Protein AF-A0A399WF17-F1 (afdb_monomer_lite)

Foldseek 3Di:
DWKWKWKFQDQVPPVVGTPDTDTGHPDPDDDDDDDDWHKMWMWMWDADPVRDIDDIDHIDMDTDHPPPPPPPFDWAPWDWDDPDPQKIKTKTFTAFQKWKDKQRWIDGQHNRRIDITIHGDPDQKIKIWIGDPNPDIKIWIAGNVPSDTDDID

Radius of gyration: 21.93 Å; chains: 1; bounding box: 52×27×61 Å

pLDDT: mean 93.66, std 7.44, range [55.12, 98.56]

Structure (mmCIF, N/CA/C/O backbone):
data_AF-A0A399WF17-F1
#
_entry.id   AF-A0A399WF17-F1
#
loop_
_atom_site.group_PDB
_atom_site.id
_atom_site.type_symbol
_atom_site.label_atom_id
_atom_site.label_alt_id
_atom_site.label_comp_id
_atom_site.label_asym_id
_atom_site.label_entity_id
_atom_site.label_seq_id
_atom_site.pdbx_PDB_ins_code
_atom_site.Cartn_x
_atom_site.Cartn_y
_atom_site.Cartn_z
_atom_site.occupancy
_atom_site.B_iso_or_equiv
_atom_site.auth_seq_id
_atom_site.auth_comp_id
_atom_site.auth_asym_id
_atom_site.auth_atom_id
_atom_site.pdbx_PDB_model_num
ATOM 1 N N . GLN A 1 1 ? 26.995 9.153 -11.024 1.00 88.88 1 GLN A N 1
ATOM 2 C CA . GLN A 1 1 ? 26.233 7.896 -11.031 1.00 88.88 1 GLN A CA 1
ATOM 3 C C . GLN A 1 1 ? 24.803 8.250 -11.356 1.00 88.88 1 GLN A C 1
ATOM 5 O O . GLN A 1 1 ? 24.386 9.343 -10.986 1.00 88.88 1 GLN A O 1
ATOM 10 N N . SER A 1 2 ? 24.100 7.376 -12.050 1.00 96.38 2 SER A N 1
ATOM 11 C CA . SER A 1 2 ? 22.717 7.596 -12.458 1.00 96.38 2 SER A CA 1
ATOM 12 C C . SER A 1 2 ? 22.004 6.266 -12.626 1.00 96.38 2 SER A C 1
ATOM 14 O O . SER A 1 2 ? 22.650 5.229 -12.758 1.00 96.38 2 SER A O 1
ATOM 16 N N . TYR A 1 3 ? 20.681 6.305 -12.664 1.00 97.12 3 TYR A N 1
ATOM 17 C CA . TYR A 1 3 ? 19.850 5.146 -12.940 1.00 97.12 3 TYR A CA 1
ATOM 18 C C . TYR A 1 3 ? 19.119 5.303 -14.261 1.00 97.12 3 TYR A C 1
ATOM 20 O O . TYR A 1 3 ? 18.782 6.408 -14.696 1.00 97.12 3 TYR A O 1
ATOM 28 N N . TYR A 1 4 ? 18.860 4.160 -14.876 1.00 97.56 4 TYR A N 1
ATOM 29 C CA . TYR A 1 4 ? 17.970 4.027 -16.007 1.00 97.56 4 TYR A CA 1
ATOM 30 C C . TYR A 1 4 ? 16.789 3.164 -15.563 1.00 97.56 4 TYR A C 1
ATOM 32 O O . TYR A 1 4 ? 16.987 2.000 -15.234 1.00 97.56 4 TYR A O 1
ATOM 40 N N . LEU A 1 5 ? 15.591 3.751 -15.528 1.00 97.94 5 LEU A N 1
ATOM 41 C CA . LEU A 1 5 ? 14.316 3.111 -15.216 1.00 97.94 5 LEU A CA 1
ATOM 42 C C . LEU A 1 5 ? 13.509 2.836 -16.491 1.00 97.94 5 LEU A C 1
ATOM 44 O O . LEU A 1 5 ? 13.349 3.723 -17.332 1.00 97.94 5 LEU A O 1
ATOM 48 N N . GLN A 1 6 ? 12.920 1.644 -16.570 1.00 98.50 6 GLN A N 1
ATOM 49 C CA . GLN A 1 6 ? 11.824 1.346 -17.486 1.00 98.50 6 GLN A CA 1
ATOM 50 C C . GLN A 1 6 ? 10.590 0.864 -16.728 1.00 98.50 6 GLN A C 1
ATOM 52 O O . GLN A 1 6 ? 10.710 0.075 -15.791 1.00 98.50 6 GLN A O 1
ATOM 57 N N . VAL A 1 7 ? 9.410 1.303 -17.171 1.00 98.38 7 VAL A N 1
ATOM 58 C CA . VAL A 1 7 ? 8.102 0.802 -16.715 1.00 98.38 7 VAL A CA 1
ATOM 59 C C . VAL A 1 7 ? 7.301 0.364 -17.936 1.00 98.38 7 VAL A C 1
ATOM 61 O O . VAL A 1 7 ? 7.234 1.104 -18.916 1.00 98.38 7 VAL A O 1
ATOM 64 N N . ALA A 1 8 ? 6.694 -0.820 -17.889 1.00 98.38 8 ALA A N 1
ATOM 65 C CA . ALA A 1 8 ? 6.003 -1.431 -19.020 1.00 98.38 8 ALA A CA 1
ATOM 66 C C . ALA A 1 8 ? 4.727 -2.183 -18.612 1.00 98.38 8 ALA A C 1
ATOM 68 O O . ALA A 1 8 ? 4.545 -2.551 -17.452 1.00 98.38 8 ALA A O 1
ATOM 69 N N . LYS A 1 9 ? 3.863 -2.471 -19.592 1.00 97.69 9 LYS A N 1
ATOM 70 C CA . LYS A 1 9 ? 2.703 -3.379 -19.449 1.00 97.69 9 LYS A CA 1
ATOM 71 C C . LYS A 1 9 ? 3.047 -4.862 -19.643 1.00 97.69 9 LYS A C 1
ATOM 73 O O . LYS A 1 9 ? 2.196 -5.719 -19.444 1.00 97.69 9 LYS A O 1
ATOM 78 N N . SER A 1 10 ? 4.279 -5.166 -20.046 1.00 96.88 10 SER A N 1
ATOM 79 C CA . SER A 1 10 ? 4.766 -6.521 -20.320 1.00 96.88 10 SER A CA 1
ATOM 80 C C . SER A 1 10 ? 6.048 -6.783 -19.528 1.00 96.88 10 SER A C 1
ATOM 82 O O . SER A 1 10 ? 6.900 -5.891 -19.477 1.00 96.88 10 SER A O 1
ATOM 84 N N . PRO A 1 11 ? 6.242 -7.991 -18.963 1.00 96.56 11 PRO A N 1
ATOM 85 C CA . PRO A 1 11 ? 7.477 -8.341 -18.256 1.00 96.56 11 PRO A CA 1
ATOM 86 C C . PRO A 1 11 ? 8.701 -8.378 -19.180 1.00 96.56 11 PRO A C 1
ATOM 88 O O . PRO A 1 11 ? 9.833 -8.366 -18.707 1.00 96.56 11 PRO A O 1
ATOM 91 N N . TRP A 1 12 ? 8.480 -8.415 -20.496 1.00 96.69 12 TRP A N 1
ATOM 92 C CA . TRP A 1 12 ? 9.531 -8.502 -21.507 1.00 96.69 12 TRP A CA 1
ATOM 93 C C . TRP A 1 12 ? 10.053 -7.138 -21.966 1.00 96.69 12 TRP A C 1
ATOM 95 O O . TRP A 1 12 ? 11.023 -7.089 -22.716 1.00 96.69 12 TRP A O 1
ATOM 105 N N . PHE A 1 13 ? 9.441 -6.034 -21.514 1.00 97.00 13 PHE A N 1
ATOM 106 C CA . PHE A 1 13 ? 9.836 -4.668 -21.889 1.00 97.00 13 PHE A CA 1
ATOM 107 C C . PHE A 1 13 ? 9.881 -4.443 -23.415 1.00 97.00 13 PHE A C 1
ATOM 109 O O . PHE A 1 13 ? 10.742 -3.717 -23.913 1.00 97.00 13 PHE A O 1
ATOM 116 N N . SER A 1 14 ? 8.954 -5.069 -24.156 1.00 96.12 14 SER A N 1
ATOM 117 C CA . SER A 1 14 ? 8.773 -4.846 -25.596 1.00 96.12 14 SER A CA 1
ATOM 118 C C . SER A 1 14 ? 8.511 -3.360 -25.882 1.00 96.12 14 SER A C 1
ATOM 120 O O . 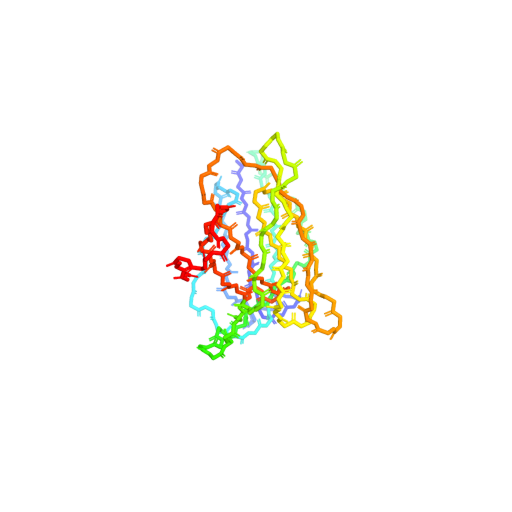SER A 1 14 ? 7.776 -2.742 -25.107 1.00 96.12 14 SER A O 1
ATOM 122 N N . PRO A 1 15 ? 9.074 -2.767 -26.955 1.00 95.75 15 PRO A N 1
ATOM 123 C CA . PRO A 1 15 ? 9.009 -1.319 -27.190 1.00 95.75 15 PRO A CA 1
ATOM 124 C C . PRO A 1 15 ? 7.594 -0.719 -27.185 1.00 95.75 15 PRO A C 1
ATOM 126 O O . PRO A 1 15 ? 7.394 0.381 -26.686 1.00 95.75 15 PRO A O 1
ATOM 129 N N . ASP A 1 16 ? 6.607 -1.458 -27.683 1.00 96.75 16 ASP A N 1
ATOM 130 C CA . ASP A 1 16 ? 5.185 -1.097 -27.723 1.00 96.75 16 ASP A CA 1
ATOM 131 C C . ASP A 1 16 ? 4.493 -1.138 -26.348 1.00 96.75 16 ASP A C 1
ATOM 133 O O . ASP A 1 16 ? 3.461 -0.500 -26.137 1.00 96.75 16 ASP A O 1
ATOM 137 N N . ALA A 1 17 ? 5.064 -1.870 -25.392 1.00 96.38 17 ALA A N 1
ATOM 138 C CA . ALA A 1 17 ? 4.554 -1.996 -24.032 1.00 96.38 17 ALA A CA 1
ATOM 139 C C . ALA A 1 17 ? 5.209 -1.018 -23.042 1.00 96.38 17 ALA A C 1
ATOM 141 O O . ALA A 1 17 ? 4.772 -0.962 -21.887 1.00 96.38 17 ALA A O 1
ATOM 142 N N . ILE A 1 18 ? 6.252 -0.288 -23.454 1.00 97.94 18 ILE A N 1
ATOM 143 C CA . ILE A 1 18 ? 6.978 0.672 -22.615 1.00 97.94 18 ILE A CA 1
ATOM 144 C C . ILE A 1 18 ? 6.124 1.922 -22.385 1.00 97.94 18 ILE A C 1
ATOM 146 O O . ILE A 1 18 ? 5.625 2.546 -23.314 1.00 97.94 18 ILE A O 1
ATOM 150 N N . LEU A 1 19 ? 5.979 2.299 -21.117 1.00 97.56 19 LEU A N 1
ATOM 151 C CA . LEU A 1 19 ? 5.270 3.503 -20.672 1.00 97.56 19 LEU A CA 1
ATOM 152 C C . LEU A 1 19 ? 6.233 4.575 -20.170 1.00 97.56 19 LEU A C 1
ATOM 154 O O . LEU A 1 19 ? 5.970 5.765 -20.303 1.00 97.56 19 LEU A O 1
ATOM 158 N N . VAL A 1 20 ? 7.337 4.143 -19.563 1.00 97.88 20 VAL A N 1
ATOM 159 C CA . VAL A 1 20 ? 8.404 5.011 -19.073 1.00 97.88 20 VAL A CA 1
ATOM 160 C C . VAL A 1 20 ? 9.722 4.443 -19.556 1.00 97.88 20 VAL A C 1
ATOM 162 O O . VAL A 1 20 ? 9.992 3.263 -19.347 1.00 97.88 20 VAL A O 1
ATOM 165 N N . ASP A 1 21 ? 10.544 5.304 -20.147 1.00 97.69 21 ASP A N 1
ATOM 166 C CA . ASP A 1 21 ? 11.907 5.002 -20.568 1.00 97.69 21 ASP A CA 1
ATOM 167 C C . ASP A 1 21 ? 12.814 6.159 -20.142 1.00 97.69 21 ASP A C 1
ATOM 169 O O . ASP A 1 21 ? 13.003 7.138 -20.866 1.00 97.69 21 ASP A O 1
ATOM 173 N N . ARG A 1 22 ? 13.284 6.123 -18.891 1.00 97.44 22 ARG A N 1
ATOM 174 C CA . ARG A 1 22 ? 13.944 7.269 -18.261 1.00 97.44 22 ARG A CA 1
ATOM 175 C C . ARG A 1 22 ? 15.371 6.946 -17.857 1.00 97.44 22 ARG A C 1
ATOM 177 O O . ARG A 1 22 ? 15.608 6.281 -16.853 1.00 97.44 22 ARG A O 1
ATOM 184 N N . ASN A 1 23 ? 16.318 7.497 -18.607 1.00 95.56 23 ASN A N 1
ATOM 185 C CA . ASN A 1 23 ? 17.740 7.454 -18.287 1.00 95.56 23 ASN A CA 1
ATOM 186 C C . ASN A 1 23 ? 18.182 8.702 -17.496 1.00 95.56 23 ASN A C 1
ATOM 188 O O . ASN A 1 23 ? 17.525 9.744 -17.536 1.00 95.56 23 ASN A O 1
ATOM 192 N N . GLY A 1 24 ? 19.314 8.602 -16.801 1.00 95.00 24 GLY A N 1
ATOM 193 C CA . GLY A 1 24 ? 19.951 9.731 -16.124 1.00 95.00 24 GLY A CA 1
ATOM 194 C C . GLY A 1 24 ? 19.293 10.140 -14.804 1.00 95.00 24 GLY A C 1
ATOM 195 O O . GLY A 1 24 ? 19.491 11.268 -14.361 1.00 95.00 24 GLY A O 1
ATOM 196 N N . LEU A 1 25 ? 18.508 9.264 -14.169 1.00 96.31 25 LEU A N 1
ATOM 197 C CA . LEU A 1 25 ? 17.914 9.553 -12.861 1.00 96.31 25 LEU A CA 1
ATOM 198 C C . LEU A 1 25 ? 19.016 9.675 -11.805 1.00 96.31 25 LEU A C 1
ATOM 200 O O . LEU A 1 25 ? 19.790 8.743 -11.598 1.00 96.31 25 LEU A O 1
ATOM 204 N N . GLY A 1 26 ? 19.105 10.841 -11.166 1.00 94.25 26 GLY A N 1
ATOM 205 C CA . GLY A 1 26 ? 20.076 11.102 -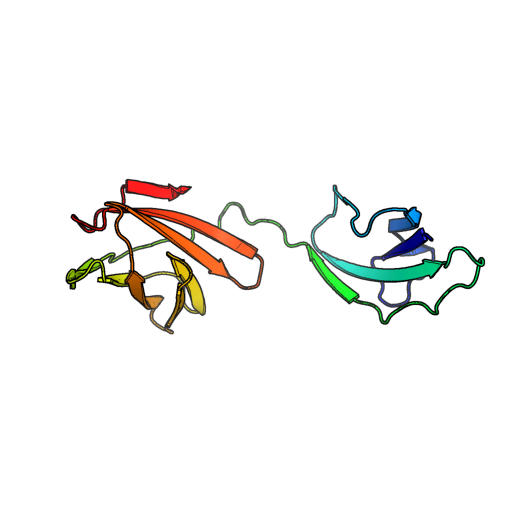10.099 1.00 94.25 26 GLY A CA 1
ATOM 206 C C . GLY A 1 26 ? 19.602 10.664 -8.712 1.00 94.25 26 GLY A C 1
ATOM 207 O O . GLY A 1 26 ? 20.434 10.475 -7.826 1.00 94.25 26 GLY A O 1
ATOM 208 N N . SER A 1 27 ? 18.291 10.500 -8.527 1.00 92.06 27 SER A N 1
ATOM 209 C CA . SER A 1 27 ? 17.672 10.055 -7.279 1.00 92.06 27 SER A CA 1
ATOM 210 C C . SER A 1 27 ? 17.256 8.582 -7.344 1.00 92.06 27 SER A C 1
ATOM 212 O O . SER A 1 27 ? 17.242 7.965 -8.411 1.00 92.06 27 SER A O 1
ATOM 214 N N . ASN A 1 28 ? 16.930 8.019 -6.178 1.00 90.38 28 ASN A N 1
ATOM 215 C CA . ASN A 1 28 ? 16.483 6.631 -6.026 1.00 90.38 28 ASN A CA 1
ATOM 216 C C . ASN A 1 28 ? 14.943 6.515 -6.026 1.00 90.38 28 ASN A C 1
ATOM 218 O O . ASN A 1 28 ? 14.398 5.530 -5.533 1.00 90.38 28 ASN A O 1
ATOM 222 N N . ASP A 1 29 ? 14.241 7.526 -6.536 1.00 92.31 29 ASP A N 1
ATOM 223 C CA . ASP A 1 29 ? 12.783 7.614 -6.563 1.00 92.31 29 ASP A CA 1
ATOM 224 C C . ASP A 1 29 ? 12.285 8.148 -7.914 1.00 92.31 29 ASP A C 1
ATOM 226 O O . ASP A 1 29 ? 12.984 8.875 -8.623 1.00 92.31 29 ASP A O 1
ATOM 230 N N . PHE A 1 30 ? 11.069 7.754 -8.293 1.00 94.75 30 PHE A N 1
ATOM 231 C CA . PHE A 1 30 ? 10.407 8.224 -9.505 1.00 94.75 30 PHE A CA 1
ATOM 232 C C . PHE A 1 30 ? 8.898 8.295 -9.277 1.00 94.75 30 PHE A C 1
ATOM 234 O O . PHE A 1 30 ? 8.280 7.320 -8.846 1.00 94.75 30 PHE A O 1
ATOM 241 N N . HIS A 1 31 ? 8.298 9.445 -9.582 1.00 94.44 31 HIS A N 1
ATOM 242 C CA . HIS A 1 31 ? 6.862 9.650 -9.430 1.00 94.44 31 HIS A CA 1
ATOM 243 C C . HIS A 1 31 ? 6.136 9.431 -10.761 1.00 94.44 31 HIS A C 1
ATOM 245 O O . HIS A 1 31 ? 6.387 10.137 -11.736 1.00 94.44 31 HIS A O 1
ATOM 251 N N . LEU A 1 32 ? 5.218 8.463 -10.788 1.00 94.31 32 LEU A N 1
ATOM 252 C CA . LEU A 1 32 ? 4.410 8.113 -11.955 1.00 94.31 32 LEU A CA 1
ATOM 253 C C . LEU A 1 32 ? 2.922 8.246 -11.618 1.00 94.31 32 LEU A C 1
ATOM 255 O O . LEU A 1 32 ? 2.448 7.665 -10.643 1.00 94.31 32 LEU A O 1
ATOM 259 N N . THR A 1 33 ? 2.185 8.991 -12.438 1.00 93.25 33 THR A N 1
ATOM 260 C CA . THR A 1 33 ? 0.744 9.236 -12.283 1.00 93.25 33 THR A CA 1
ATOM 261 C C . THR A 1 33 ? -0.020 8.823 -13.541 1.00 93.25 33 THR A C 1
ATOM 263 O O . THR A 1 33 ? 0.574 8.478 -14.560 1.00 93.25 33 THR A O 1
ATOM 266 N N . GLY A 1 34 ? -1.355 8.820 -13.472 1.00 90.94 34 GLY A N 1
ATOM 267 C CA . GLY A 1 34 ? -2.206 8.563 -14.641 1.00 90.94 34 GLY A CA 1
ATOM 268 C C . GLY A 1 34 ? -2.269 7.099 -15.091 1.00 90.94 34 GLY A C 1
ATOM 269 O O . GLY A 1 34 ? -2.710 6.821 -16.204 1.00 90.94 34 GLY A O 1
ATOM 270 N N . LEU A 1 35 ? -1.847 6.153 -14.248 1.00 93.56 35 LEU A N 1
ATOM 271 C CA . LEU A 1 35 ? -1.987 4.732 -14.551 1.00 93.56 35 LEU A CA 1
ATOM 272 C C . LEU A 1 35 ? -3.445 4.287 -14.423 1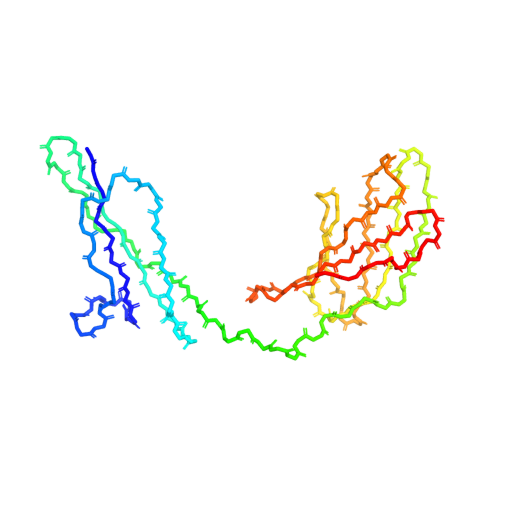.00 93.56 35 LEU A C 1
ATOM 274 O O . LEU A 1 35 ? -4.140 4.609 -13.459 1.00 93.56 35 LEU A O 1
ATOM 278 N N . THR A 1 36 ? -3.893 3.518 -15.409 1.00 93.50 36 THR A N 1
ATOM 279 C CA . THR A 1 36 ? -5.184 2.832 -15.370 1.00 93.50 36 THR A CA 1
ATOM 280 C C . THR A 1 36 ? -5.064 1.540 -14.557 1.00 93.50 36 THR A C 1
ATOM 282 O O . THR A 1 36 ? -3.956 1.059 -14.325 1.00 93.50 36 THR A O 1
ATOM 285 N N . PRO A 1 37 ? -6.179 0.962 -14.078 1.00 91.75 37 PRO A N 1
ATOM 286 C CA . PRO A 1 37 ? -6.126 -0.337 -13.427 1.00 91.75 37 PRO A CA 1
ATOM 287 C C . PRO A 1 37 ? -5.488 -1.392 -14.338 1.00 91.75 37 PRO A C 1
ATOM 289 O O . PRO A 1 37 ? -5.858 -1.514 -15.506 1.00 91.75 37 PRO A O 1
ATOM 292 N N . GLY A 1 38 ? -4.533 -2.148 -13.808 1.00 94.38 38 GLY A N 1
ATOM 293 C CA . GLY A 1 38 ? -3.761 -3.114 -14.578 1.00 94.38 38 GLY A CA 1
ATOM 294 C C . GLY A 1 38 ? -2.497 -3.572 -13.862 1.00 94.38 38 GLY A C 1
ATOM 295 O O . GLY A 1 38 ? -2.144 -3.076 -12.792 1.00 94.38 38 GLY A O 1
ATOM 296 N N . THR A 1 39 ? -1.814 -4.538 -14.468 1.00 95.69 39 THR A N 1
ATOM 297 C CA . THR A 1 39 ? -0.514 -5.028 -14.008 1.00 95.69 39 THR A CA 1
ATOM 298 C C . THR A 1 39 ? 0.597 -4.362 -14.800 1.00 95.69 39 THR A C 1
ATOM 300 O O . THR A 1 39 ? 0.526 -4.241 -16.023 1.00 95.69 39 THR A O 1
ATOM 303 N N . TYR A 1 40 ? 1.633 -3.951 -14.083 1.00 97.81 40 TYR A N 1
ATOM 304 C CA . TYR A 1 40 ? 2.780 -3.247 -14.620 1.00 97.81 40 TYR A CA 1
ATOM 305 C C . TYR A 1 40 ? 4.065 -3.884 -14.120 1.00 97.81 40 TYR A C 1
ATOM 307 O O . TYR A 1 40 ? 4.116 -4.502 -13.052 1.00 97.81 40 TYR A O 1
ATOM 315 N N . TYR A 1 41 ? 5.110 -3.688 -14.907 1.00 98.31 41 TYR A N 1
ATOM 316 C CA . TYR A 1 41 ? 6.439 -4.198 -14.647 1.00 98.31 41 TYR A CA 1
ATOM 317 C C . TYR A 1 41 ? 7.426 -3.051 -14.664 1.00 98.31 41 TYR A C 1
ATOM 319 O O . TYR A 1 41 ? 7.282 -2.121 -15.458 1.00 98.31 41 TYR A O 1
ATOM 327 N N . TRP A 1 42 ? 8.436 -3.114 -13.811 1.00 98.06 42 TRP A N 1
ATOM 328 C CA . TRP A 1 42 ? 9.523 -2.153 -13.833 1.00 98.06 42 TRP A CA 1
ATOM 329 C C . TRP A 1 42 ? 10.873 -2.835 -13.675 1.00 98.06 42 TRP A C 1
ATOM 331 O O . TRP A 1 42 ? 10.989 -3.902 -13.068 1.00 98.06 42 TRP A O 1
ATOM 341 N N . ARG A 1 43 ? 11.888 -2.211 -14.267 1.00 98.19 43 ARG A N 1
ATOM 342 C CA . ARG A 1 43 ? 13.289 -2.595 -14.122 1.00 98.19 43 ARG A CA 1
ATOM 343 C C . ARG A 1 43 ? 14.172 -1.362 -14.069 1.00 98.19 43 ARG A C 1
ATOM 345 O O . ARG A 1 43 ? 13.843 -0.323 -14.639 1.00 98.19 43 ARG A O 1
ATOM 352 N N . VAL A 1 44 ? 15.307 -1.497 -13.407 1.00 97.75 44 VAL A N 1
ATOM 353 C CA . VAL A 1 44 ? 16.320 -0.467 -13.242 1.00 97.75 44 VAL A CA 1
ATOM 354 C C . VAL A 1 44 ? 17.706 -1.046 -13.516 1.00 97.75 44 VAL A C 1
ATOM 356 O O . VAL A 1 44 ? 17.985 -2.212 -13.236 1.00 97.75 44 VAL A O 1
ATOM 359 N N . ARG A 1 45 ? 18.593 -0.222 -14.063 1.00 97.31 45 ARG A N 1
ATOM 360 C CA . ARG A 1 45 ? 20.041 -0.464 -14.063 1.00 97.31 45 ARG A CA 1
ATOM 361 C C . ARG A 1 45 ? 20.773 0.801 -13.654 1.00 97.31 45 ARG A C 1
ATOM 363 O O . ARG A 1 45 ? 20.254 1.903 -13.837 1.00 97.31 45 ARG A O 1
ATOM 370 N N . ALA A 1 46 ? 21.968 0.646 -13.104 1.00 97.25 46 ALA A N 1
ATOM 371 C CA . ALA A 1 46 ? 22.773 1.755 -12.616 1.00 97.25 46 ALA A CA 1
ATOM 372 C C . ALA A 1 46 ? 23.985 1.989 -13.517 1.00 97.25 46 ALA A C 1
ATOM 374 O O . ALA A 1 46 ? 24.588 1.040 -14.011 1.00 97.25 46 ALA A O 1
ATOM 375 N N . THR A 1 47 ? 24.372 3.250 -13.671 1.00 97.25 47 THR A N 1
ATOM 376 C CA . THR A 1 47 ? 25.618 3.678 -14.303 1.00 97.25 47 THR A CA 1
ATOM 377 C C . THR A 1 47 ? 26.493 4.359 -13.253 1.00 97.25 47 THR A C 1
ATOM 379 O O . THR A 1 47 ? 26.106 5.361 -12.643 1.00 97.25 47 THR A O 1
ATOM 382 N N . ALA A 1 48 ? 27.684 3.816 -13.017 1.00 95.50 48 ALA A N 1
ATOM 383 C CA . ALA A 1 48 ? 28.678 4.374 -12.108 1.00 95.50 48 ALA A CA 1
ATOM 384 C C . ALA A 1 48 ? 29.278 5.678 -12.663 1.00 95.50 48 ALA A C 1
ATOM 386 O O . ALA A 1 48 ? 29.124 6.014 -13.835 1.00 95.50 48 ALA A O 1
ATOM 387 N N . ARG A 1 49 ? 30.005 6.437 -11.828 1.00 93.06 49 ARG A N 1
ATOM 388 C CA . ARG A 1 49 ? 30.724 7.648 -12.291 1.00 93.06 49 ARG A CA 1
ATOM 389 C C . ARG A 1 49 ? 31.783 7.339 -13.357 1.00 93.06 49 ARG A C 1
ATOM 391 O O . ARG A 1 49 ? 32.066 8.204 -14.172 1.00 93.06 49 ARG A O 1
ATOM 398 N N . SER A 1 50 ? 32.316 6.118 -13.362 1.00 94.75 50 SER A N 1
ATOM 399 C CA . SER A 1 50 ? 33.247 5.611 -14.377 1.00 94.75 50 SER A CA 1
ATOM 400 C C . SER A 1 50 ? 32.595 5.347 -15.741 1.00 94.75 50 SER A C 1
ATOM 402 O O . SER A 1 50 ? 33.299 5.023 -16.689 1.00 94.75 50 SER A O 1
ATOM 404 N N . GLY A 1 51 ? 31.262 5.428 -15.846 1.00 93.44 51 GLY A N 1
ATOM 405 C CA . GLY A 1 51 ? 30.507 5.061 -17.049 1.00 93.44 51 GLY A CA 1
ATOM 406 C C . GLY A 1 51 ? 30.130 3.577 -17.130 1.00 93.44 51 GLY A C 1
ATOM 407 O O . GLY A 1 51 ? 29.328 3.194 -17.981 1.00 93.44 51 GLY A O 1
ATOM 408 N N . GLN A 1 52 ? 30.637 2.732 -16.225 1.00 96.88 52 GLN A N 1
ATOM 409 C CA . GLN A 1 52 ? 30.254 1.319 -16.163 1.00 96.88 52 GLN A CA 1
ATOM 410 C C . GLN A 1 52 ? 28.776 1.172 -15.807 1.00 96.88 52 GLN A C 1
ATOM 412 O O . GLN A 1 52 ? 28.296 1.823 -14.880 1.00 96.88 52 GLN A O 1
ATOM 417 N N . THR A 1 53 ? 28.067 0.305 -16.529 1.00 97.25 53 THR A N 1
ATOM 418 C CA . THR A 1 53 ? 26.628 0.090 -16.352 1.00 97.25 53 THR A CA 1
ATOM 419 C C . THR A 1 53 ? 26.352 -1.348 -15.931 1.00 97.25 53 THR A C 1
ATOM 421 O O . THR A 1 53 ? 26.951 -2.276 -16.471 1.00 97.25 53 THR A O 1
ATOM 424 N N . THR A 1 54 ? 25.459 -1.537 -14.962 1.00 97.62 54 THR A N 1
ATOM 425 C CA . THR A 1 54 ? 25.019 -2.871 -14.539 1.00 97.62 54 THR A CA 1
ATOM 426 C C . THR A 1 54 ? 24.115 -3.509 -15.592 1.00 97.62 54 THR A C 1
ATOM 428 O O . THR A 1 54 ? 23.502 -2.825 -16.418 1.00 97.62 54 THR A O 1
ATOM 431 N N . ASN A 1 55 ? 23.940 -4.827 -15.504 1.00 98.00 55 ASN A N 1
ATOM 432 C CA . ASN A 1 55 ? 22.772 -5.456 -16.114 1.00 98.00 55 ASN A CA 1
ATOM 433 C C . ASN A 1 55 ? 21.485 -4.876 -15.504 1.00 98.00 55 ASN A C 1
ATOM 435 O O . ASN A 1 55 ? 21.496 -4.294 -14.412 1.00 98.00 55 ASN A O 1
ATOM 439 N N . TRP A 1 56 ? 20.380 -5.025 -16.231 1.00 97.81 56 TRP A N 1
ATOM 440 C CA . TRP A 1 56 ? 19.053 -4.826 -15.658 1.00 97.81 56 TRP A CA 1
ATOM 441 C C . TRP A 1 56 ? 18.836 -5.801 -14.500 1.00 97.81 56 TRP A C 1
ATOM 443 O O . TRP A 1 56 ? 19.319 -6.932 -14.554 1.00 97.81 56 TRP A O 1
ATOM 453 N N . ASN A 1 57 ? 18.103 -5.373 -13.473 1.00 96.56 57 ASN A N 1
ATOM 454 C CA . ASN A 1 57 ? 17.545 -6.314 -12.507 1.00 96.56 57 ASN A CA 1
ATOM 455 C C . ASN A 1 57 ? 16.438 -7.170 -13.151 1.00 96.56 57 ASN A C 1
ATOM 457 O O . ASN A 1 57 ? 15.938 -6.858 -14.238 1.00 96.56 57 ASN A O 1
ATOM 461 N N . ASP A 1 58 ? 16.021 -8.213 -12.434 1.00 96.81 58 ASP A N 1
ATOM 462 C CA . ASP A 1 58 ? 14.809 -8.960 -12.768 1.00 96.81 58 ASP A CA 1
ATOM 463 C C . ASP A 1 58 ? 13.588 -8.036 -12.809 1.00 96.81 58 ASP A C 1
ATOM 465 O O . ASP A 1 58 ? 13.516 -7.036 -12.093 1.00 96.81 58 ASP A O 1
ATOM 469 N N . ALA A 1 59 ? 12.598 -8.377 -13.634 1.00 96.94 59 ALA A N 1
ATOM 470 C CA . ALA A 1 59 ? 11.373 -7.596 -13.742 1.00 96.94 59 ALA A CA 1
ATOM 471 C C . ALA A 1 59 ? 10.587 -7.634 -12.422 1.00 96.94 59 ALA A C 1
ATOM 473 O O . ALA A 1 59 ? 10.139 -8.693 -11.980 1.00 96.94 59 ALA A O 1
ATOM 474 N N . TRP A 1 60 ? 10.367 -6.474 -11.808 1.00 97.69 60 TRP A N 1
ATOM 475 C CA . TRP A 1 60 ? 9.502 -6.348 -10.636 1.00 97.69 60 TRP A CA 1
ATOM 476 C C . TRP A 1 60 ? 8.082 -6.018 -11.071 1.00 97.69 60 TRP A C 1
ATOM 478 O O . TRP A 1 60 ? 7.882 -5.330 -12.068 1.00 97.69 60 TRP A O 1
ATOM 488 N N . LYS A 1 61 ? 7.087 -6.500 -10.322 1.00 96.50 61 LYS A N 1
ATOM 489 C CA . LYS A 1 61 ? 5.665 -6.393 -10.672 1.00 96.50 61 LYS A CA 1
ATOM 490 C C . LYS A 1 61 ? 4.904 -5.565 -9.644 1.00 96.50 61 LYS A C 1
ATOM 492 O O . LYS A 1 61 ? 5.082 -5.761 -8.446 1.00 96.50 61 LYS A O 1
ATOM 497 N N . PHE A 1 62 ? 3.994 -4.720 -10.113 1.00 94.56 62 PHE A N 1
ATOM 498 C CA . PHE A 1 62 ? 2.967 -4.095 -9.280 1.00 94.56 62 PHE A CA 1
ATOM 499 C C . PHE A 1 62 ? 1.623 -4.070 -10.006 1.00 94.56 62 PHE A C 1
ATOM 501 O O . PHE A 1 62 ? 1.558 -4.172 -11.232 1.00 94.56 62 PHE A O 1
ATOM 508 N N . SER A 1 63 ? 0.544 -3.932 -9.242 1.00 92.88 63 SER A N 1
ATOM 509 C CA . SER A 1 63 ? -0.803 -3.782 -9.784 1.00 92.88 63 SER A CA 1
ATOM 510 C C . SER A 1 63 ? -1.380 -2.447 -9.352 1.00 92.88 63 SER A C 1
ATOM 512 O O . SER A 1 63 ? -1.327 -2.086 -8.179 1.00 92.88 63 SER A O 1
ATOM 514 N N . VAL A 1 64 ? -1.961 -1.730 -10.304 1.00 91.19 64 VAL A N 1
ATOM 515 C CA . VAL A 1 64 ? -2.852 -0.612 -10.021 1.00 91.19 64 VAL A CA 1
ATOM 516 C C . VAL A 1 64 ? -4.257 -1.179 -10.001 1.00 91.19 64 VAL A C 1
ATOM 518 O O . VAL A 1 64 ? -4.712 -1.777 -10.975 1.00 91.19 64 VAL A O 1
ATOM 521 N N . VAL A 1 65 ? -4.947 -1.014 -8.884 1.00 85.50 65 VAL A N 1
ATOM 522 C CA . VAL A 1 65 ? -6.350 -1.401 -8.755 1.00 85.50 65 VAL A CA 1
ATOM 523 C C . VAL A 1 65 ? -7.215 -0.157 -8.845 1.00 85.50 65 VAL A C 1
ATOM 525 O O . VAL A 1 65 ? -6.827 0.926 -8.399 1.00 85.50 65 VAL A O 1
ATOM 528 N N . LYS A 1 66 ? -8.406 -0.291 -9.434 1.00 77.31 66 LYS A N 1
ATOM 529 C CA . LYS A 1 66 ? -9.408 0.763 -9.313 1.00 77.31 66 LYS A CA 1
ATOM 530 C C . LYS A 1 66 ? -9.729 0.867 -7.830 1.00 77.31 66 LYS A C 1
ATOM 532 O O . LYS A 1 66 ? -10.171 -0.114 -7.239 1.00 77.31 66 LYS A O 1
ATOM 537 N N . ARG A 1 67 ? -9.507 2.039 -7.235 1.00 65.38 67 ARG A N 1
ATOM 538 C CA . ARG A 1 67 ? -10.036 2.313 -5.902 1.00 65.38 67 ARG A CA 1
ATOM 539 C C . ARG A 1 67 ? -11.551 2.238 -6.020 1.00 65.38 67 ARG A C 1
ATOM 541 O O . ARG A 1 67 ? -12.171 3.139 -6.584 1.00 65.38 67 ARG A O 1
ATOM 548 N N . GLU A 1 68 ? -12.138 1.141 -5.566 1.00 61.75 68 GLU A N 1
ATOM 549 C CA . GLU A 1 68 ? -13.582 1.053 -5.466 1.00 61.75 68 GLU A CA 1
ATOM 550 C C . GLU A 1 68 ? -14.016 2.050 -4.398 1.00 61.75 68 GLU A C 1
ATOM 552 O O . GLU A 1 68 ? -13.696 1.924 -3.217 1.00 61.75 68 GLU A O 1
ATOM 557 N N . SER A 1 69 ? -14.745 3.077 -4.826 1.00 55.31 69 SER A N 1
ATOM 558 C CA . SER A 1 69 ? -15.372 4.067 -3.950 1.00 55.31 69 SER A CA 1
ATOM 559 C C . SER A 1 69 ? -16.380 3.443 -2.970 1.00 55.31 69 SER A C 1
ATOM 561 O O . SER A 1 69 ? -16.858 4.130 -2.070 1.00 55.31 69 SER A O 1
ATOM 563 N N . SER A 1 70 ? -16.682 2.148 -3.112 1.00 55.12 70 SER A N 1
ATOM 564 C CA . SER A 1 70 ? -17.653 1.386 -2.328 1.00 55.12 70 SER A CA 1
ATOM 565 C C . SER A 1 70 ? -17.066 0.407 -1.310 1.00 55.12 70 SER A C 1
ATOM 567 O O . SER A 1 70 ? -17.862 -0.188 -0.584 1.00 55.12 70 SER A O 1
ATOM 569 N N . ILE A 1 71 ? -15.740 0.232 -1.183 1.00 62.88 71 ILE A N 1
ATOM 570 C CA . ILE A 1 71 ? -15.198 -0.619 -0.106 1.00 62.88 71 ILE A CA 1
ATOM 571 C C . ILE A 1 71 ? -15.352 0.132 1.221 1.00 62.88 71 ILE A C 1
ATOM 573 O O . ILE A 1 71 ? -14.484 0.875 1.687 1.00 62.88 71 ILE A O 1
ATOM 577 N N . ARG A 1 72 ? -16.526 -0.032 1.834 1.00 76.12 72 ARG A N 1
ATOM 578 C CA . ARG A 1 72 ? -16.781 0.375 3.208 1.00 76.12 72 ARG A CA 1
ATOM 579 C C . ARG A 1 72 ? -16.105 -0.640 4.115 1.00 76.12 72 ARG A C 1
ATOM 581 O O . ARG A 1 72 ? -16.687 -1.649 4.488 1.00 76.12 72 ARG A O 1
ATOM 588 N N . ILE A 1 73 ? -14.858 -0.348 4.460 1.00 89.25 73 ILE A N 1
ATOM 589 C CA . ILE A 1 73 ? -14.233 -0.964 5.625 1.00 89.25 73 ILE A CA 1
ATOM 590 C C . ILE A 1 73 ? -14.962 -0.405 6.842 1.00 89.25 73 ILE A C 1
ATOM 592 O O . ILE A 1 73 ? -14.969 0.811 7.067 1.00 89.25 73 ILE A O 1
ATOM 596 N N . GLU A 1 74 ? -15.627 -1.288 7.571 1.00 91.50 74 GLU A N 1
ATOM 597 C CA . GLU A 1 74 ? -16.366 -0.956 8.781 1.00 91.50 74 GLU A CA 1
ATOM 598 C C . GLU A 1 74 ? -15.630 -1.490 10.006 1.00 91.50 74 GLU A C 1
ATOM 600 O O . GLU A 1 74 ? -14.915 -2.494 9.941 1.00 91.50 74 GLU A O 1
ATOM 605 N N . LEU A 1 75 ? -15.805 -0.772 11.111 1.00 94.69 75 LEU A N 1
ATOM 606 C CA . LEU A 1 75 ? -15.385 -1.169 12.442 1.00 94.69 75 LEU A CA 1
ATOM 607 C C . LEU A 1 75 ? -16.640 -1.181 13.310 1.00 94.69 75 LEU A C 1
ATOM 609 O O . LEU A 1 75 ? -17.194 -0.125 13.618 1.00 94.69 75 LEU A O 1
ATOM 613 N N . THR A 1 76 ? -17.093 -2.375 13.665 1.00 95.88 76 THR A N 1
ATOM 614 C CA . THR A 1 76 ? -18.281 -2.600 14.494 1.00 95.88 76 THR A CA 1
ATOM 615 C C . THR A 1 76 ? -17.900 -3.342 15.770 1.00 95.88 76 THR A C 1
ATOM 617 O O . THR A 1 76 ? -16.756 -3.770 15.928 1.00 95.88 76 THR A O 1
ATOM 620 N N . ASP A 1 77 ? -18.831 -3.434 16.722 1.00 95.94 77 ASP A N 1
ATOM 621 C CA . ASP A 1 77 ? -18.646 -4.137 18.001 1.00 95.94 77 ASP A CA 1
ATOM 622 C C . ASP A 1 77 ? -17.378 -3.733 18.776 1.00 95.94 77 ASP A C 1
ATOM 624 O O . ASP A 1 77 ? -16.801 -4.537 19.511 1.00 95.94 77 ASP A O 1
ATOM 628 N N . LEU A 1 78 ? -16.937 -2.480 18.609 1.00 96.81 78 LEU A N 1
ATOM 629 C CA . LEU A 1 78 ? -15.731 -1.955 19.236 1.00 96.81 78 LEU A CA 1
ATOM 630 C C . LEU A 1 78 ? -15.866 -1.992 20.762 1.00 96.81 78 LEU A C 1
ATOM 632 O O . LEU A 1 78 ? -16.776 -1.386 21.331 1.00 96.81 78 LEU A O 1
ATOM 636 N N . LYS A 1 79 ? -14.914 -2.646 21.424 1.00 96.50 79 LYS A N 1
ATOM 637 C CA . LYS A 1 79 ? -14.756 -2.622 22.880 1.00 96.50 79 LYS A CA 1
ATOM 638 C C . LYS A 1 79 ? -13.301 -2.377 23.237 1.00 96.50 79 LYS A C 1
ATOM 640 O O . LYS A 1 79 ? -12.395 -2.886 22.574 1.00 96.50 79 LYS A O 1
ATOM 645 N N . ILE A 1 80 ? -13.093 -1.601 24.295 1.00 96.88 80 ILE A N 1
ATOM 646 C CA . ILE A 1 80 ? -11.767 -1.253 24.798 1.00 96.88 80 ILE A CA 1
ATOM 647 C C . ILE A 1 80 ? -11.717 -1.547 26.290 1.00 96.88 80 ILE A C 1
ATOM 649 O O . ILE A 1 80 ? -12.548 -1.055 27.050 1.00 96.88 80 ILE A O 1
ATOM 653 N N . GLU A 1 81 ? -10.726 -2.331 26.696 1.00 96.44 81 GLU A N 1
ATOM 654 C CA . GLU A 1 81 ? -10.482 -2.702 28.086 1.00 96.44 81 GLU A CA 1
ATOM 655 C C . GLU A 1 81 ? -9.098 -2.201 28.508 1.00 96.44 81 GLU A C 1
ATOM 657 O O . GLU A 1 81 ? -8.103 -2.463 27.830 1.00 96.44 81 GLU A O 1
ATOM 662 N N . SER A 1 82 ? -9.022 -1.473 29.624 1.00 94.94 82 SER A N 1
ATOM 663 C CA . SER A 1 82 ? -7.745 -1.083 30.230 1.00 94.94 82 SER A CA 1
ATOM 664 C C . SER A 1 82 ? -7.228 -2.218 31.107 1.00 94.94 82 SER A C 1
ATOM 666 O O . SER A 1 82 ? -7.931 -2.679 32.003 1.00 94.94 82 SER A O 1
ATOM 668 N N . VAL A 1 83 ? -5.987 -2.639 30.871 1.00 95.00 83 VAL A N 1
ATOM 669 C CA . VAL A 1 83 ? -5.292 -3.674 31.659 1.00 95.00 83 VAL A CA 1
ATOM 670 C C . VAL A 1 83 ? -4.373 -3.038 32.719 1.00 95.00 83 VAL A C 1
ATOM 672 O O . VAL A 1 83 ? -3.788 -3.728 33.547 1.00 95.00 83 VAL A O 1
ATOM 675 N N . GLY A 1 84 ? -4.265 -1.704 32.730 1.00 92.12 84 GLY A N 1
ATOM 676 C CA . GLY A 1 84 ? -3.359 -0.953 33.601 1.00 92.12 84 GLY A CA 1
ATOM 677 C C . GLY A 1 84 ? -2.005 -0.654 32.947 1.00 92.12 84 GLY A C 1
ATOM 678 O O . GLY A 1 84 ? -1.651 -1.209 31.910 1.00 92.12 84 GLY A O 1
ATOM 679 N N . GLY A 1 85 ? -1.260 0.299 33.516 1.00 91.75 85 GLY A N 1
ATOM 680 C CA . GLY A 1 85 ? 0.065 0.690 33.005 1.00 91.75 85 GLY A CA 1
ATOM 681 C C . GLY A 1 85 ? 0.064 1.289 31.590 1.00 91.75 85 GLY A C 1
ATOM 682 O O . GLY A 1 85 ? 1.077 1.223 30.899 1.00 91.75 85 GLY A O 1
ATOM 683 N N . GLY A 1 86 ? -1.068 1.838 31.134 1.00 94.56 86 GLY A N 1
ATOM 684 C CA . GLY A 1 86 ? -1.235 2.334 29.762 1.00 94.56 86 GLY A CA 1
ATOM 685 C C . GLY A 1 86 ? -1.441 1.229 28.719 1.00 94.56 86 GLY A C 1
ATOM 686 O O . GLY A 1 86 ? -1.336 1.495 27.525 1.00 94.56 86 GLY A O 1
ATOM 687 N N . ILE A 1 87 ? -1.718 -0.007 29.142 1.00 96.69 87 ILE A N 1
ATOM 688 C CA . ILE A 1 87 ? -2.009 -1.130 28.248 1.00 96.69 87 ILE A CA 1
ATOM 689 C C . ILE A 1 87 ? -3.518 -1.245 28.043 1.00 96.69 87 ILE A C 1
ATOM 691 O O . ILE A 1 87 ? -4.288 -1.269 29.004 1.00 96.69 87 ILE A O 1
ATOM 695 N N . PHE A 1 88 ? -3.926 -1.375 26.782 1.00 97.81 88 PHE A N 1
ATOM 696 C CA . PHE A 1 88 ? -5.318 -1.528 26.380 1.00 97.81 88 PHE A CA 1
ATOM 697 C C . PHE A 1 88 ? -5.492 -2.750 25.484 1.00 97.81 88 PHE A C 1
ATOM 699 O O . PHE A 1 88 ? -4.656 -3.030 24.623 1.00 97.81 88 PHE A O 1
ATOM 706 N N . ILE A 1 89 ? -6.605 -3.453 25.659 1.00 97.88 89 ILE A N 1
ATOM 707 C CA . ILE A 1 89 ? -7.096 -4.474 24.740 1.00 97.88 89 ILE A CA 1
ATOM 708 C C . ILE A 1 89 ? -8.211 -3.842 23.914 1.00 97.88 89 ILE A C 1
ATOM 710 O O . ILE A 1 89 ? -9.237 -3.437 24.452 1.00 97.88 89 ILE A O 1
ATOM 714 N N . ILE A 1 90 ? -8.007 -3.776 22.604 1.00 98.00 90 ILE A N 1
ATOM 715 C CA . ILE A 1 90 ? -8.989 -3.317 21.626 1.00 98.00 90 ILE A CA 1
ATOM 716 C C . ILE A 1 90 ? -9.560 -4.552 20.933 1.00 98.00 90 ILE A C 1
ATOM 718 O O . ILE A 1 90 ? -8.816 -5.363 20.383 1.00 98.00 90 ILE A O 1
ATOM 722 N N . THR A 1 91 ? -10.878 -4.695 20.945 1.00 98.25 91 THR A N 1
ATOM 723 C CA . THR A 1 91 ? -11.596 -5.739 20.203 1.00 98.25 91 THR A CA 1
ATOM 724 C C . THR A 1 91 ? -12.662 -5.110 19.329 1.00 98.25 91 THR A C 1
ATOM 726 O O . THR A 1 91 ? -13.129 -4.007 19.610 1.00 98.25 91 THR A O 1
ATOM 729 N N . GLY A 1 92 ? -13.040 -5.798 18.262 1.00 97.62 92 GLY A N 1
ATOM 730 C CA . GLY A 1 92 ? -14.108 -5.366 17.374 1.00 97.62 92 GLY A CA 1
ATOM 731 C C . GLY A 1 92 ? -14.303 -6.346 16.233 1.00 97.62 92 GLY A C 1
ATOM 732 O O . GLY A 1 92 ? -13.695 -7.420 16.212 1.00 97.62 92 GLY A O 1
ATOM 733 N N . LYS A 1 93 ? -15.141 -5.959 15.278 1.00 97.69 93 LYS A N 1
ATOM 734 C CA . LYS A 1 93 ? -15.373 -6.683 14.035 1.00 97.69 93 LYS A CA 1
ATOM 735 C C . LYS A 1 93 ? -15.086 -5.816 12.818 1.00 97.69 93 LYS A C 1
ATOM 737 O O . LYS A 1 93 ? -15.337 -4.612 12.812 1.00 97.69 93 LYS A O 1
ATOM 742 N N . THR A 1 94 ? -14.553 -6.454 11.786 1.00 96.06 94 THR A N 1
ATOM 743 C CA . THR A 1 94 ? -14.380 -5.909 10.440 1.00 96.06 94 THR A CA 1
ATOM 744 C C . THR A 1 94 ? -14.499 -7.044 9.415 1.00 96.06 94 THR A C 1
ATOM 746 O O . THR A 1 94 ? -14.936 -8.140 9.759 1.00 96.06 94 THR A O 1
ATOM 749 N N . GLN A 1 95 ? -14.167 -6.807 8.147 1.00 93.75 95 GLN A N 1
ATOM 750 C CA . GLN A 1 95 ? -14.192 -7.874 7.145 1.00 93.75 95 GLN A CA 1
ATOM 751 C C . GLN A 1 95 ? -13.137 -8.954 7.474 1.00 93.75 95 GLN A C 1
ATOM 753 O O . GLN A 1 95 ? -12.051 -8.617 7.954 1.00 93.75 95 GLN A O 1
ATOM 758 N N . PRO A 1 96 ? -13.423 -10.244 7.229 1.00 95.25 96 PRO A N 1
ATOM 759 C CA . PRO A 1 96 ? -12.460 -11.317 7.463 1.00 95.25 96 PRO A CA 1
ATOM 760 C C . PRO A 1 96 ? -11.135 -11.098 6.728 1.00 95.25 96 PRO A C 1
ATOM 762 O O . PRO A 1 96 ? -11.121 -10.674 5.574 1.00 95.25 96 PRO A O 1
ATOM 765 N N . GLY A 1 97 ? -10.017 -11.402 7.391 1.00 93.75 97 GLY A N 1
ATOM 766 C CA . GLY A 1 97 ? -8.676 -11.299 6.809 1.00 93.75 97 GLY A CA 1
ATOM 767 C C . GLY A 1 97 ? -8.101 -9.881 6.727 1.00 93.75 97 GLY A C 1
ATOM 768 O O . GLY A 1 97 ? -6.942 -9.728 6.348 1.00 93.75 97 GLY A O 1
ATOM 769 N N . MET A 1 98 ? -8.855 -8.847 7.113 1.00 95.00 98 MET A N 1
ATOM 770 C CA . MET A 1 98 ? -8.332 -7.480 7.149 1.00 95.00 98 MET A CA 1
ATOM 771 C C . MET A 1 98 ? -7.234 -7.344 8.206 1.00 95.00 98 MET A C 1
ATOM 773 O O . MET A 1 98 ? -7.382 -7.805 9.341 1.00 95.00 98 MET A O 1
ATOM 777 N N . ALA A 1 99 ? -6.151 -6.658 7.849 1.00 97.31 99 ALA A N 1
ATOM 778 C CA . ALA A 1 99 ? -5.114 -6.272 8.791 1.00 97.31 99 ALA A CA 1
ATOM 779 C C . ALA A 1 99 ? -5.596 -5.078 9.622 1.00 97.31 99 ALA A C 1
ATOM 781 O O . ALA A 1 99 ? -6.031 -4.069 9.064 1.00 97.31 99 ALA A O 1
ATOM 782 N N . VAL A 1 100 ? -5.488 -5.179 10.946 1.00 98.19 100 VAL A N 1
ATOM 783 C CA . VAL A 1 100 ? -5.866 -4.142 11.913 1.00 98.19 100 VAL A CA 1
ATOM 784 C C . VAL A 1 100 ? -4.616 -3.681 12.652 1.00 98.19 100 VAL A C 1
ATOM 786 O O . VAL A 1 100 ? -3.940 -4.480 13.301 1.00 98.19 100 VAL A O 1
ATOM 789 N N . ARG A 1 101 ? -4.306 -2.386 12.566 1.00 98.12 101 ARG A N 1
ATOM 790 C CA . ARG A 1 101 ? -3.079 -1.780 13.093 1.00 98.12 101 ARG A CA 1
ATOM 791 C C . ARG A 1 101 ? -3.387 -0.635 14.040 1.00 98.12 101 ARG A C 1
ATOM 793 O O . ARG A 1 101 ? -4.254 0.188 13.765 1.00 98.12 101 ARG A O 1
ATOM 800 N N . SER A 1 102 ? -2.652 -0.553 15.142 1.00 97.75 102 SER A N 1
ATOM 801 C CA . SER A 1 102 ? -2.722 0.574 16.074 1.00 97.75 102 SER A CA 1
ATOM 802 C C . SER A 1 102 ? -1.471 0.616 16.949 1.00 97.75 102 SER A C 1
ATOM 804 O O . SER A 1 102 ? -0.994 -0.426 17.389 1.00 97.75 102 SER A O 1
ATOM 806 N N . GLN A 1 103 ? -0.922 1.808 17.199 1.00 96.38 103 GLN A N 1
ATOM 807 C CA . GLN A 1 103 ? 0.245 2.017 18.075 1.00 96.38 103 GLN A CA 1
ATOM 808 C C . GLN A 1 103 ? 1.433 1.071 17.793 1.00 96.38 103 GLN A C 1
ATOM 810 O O . GLN A 1 103 ? 2.033 0.508 18.708 1.00 96.38 103 GLN A O 1
ATOM 815 N N . GLY A 1 104 ? 1.749 0.848 16.512 1.00 94.69 104 GLY A N 1
ATOM 816 C CA . GLY A 1 104 ? 2.840 -0.039 16.081 1.00 94.69 104 GLY A CA 1
ATOM 817 C C . GLY A 1 104 ? 2.581 -1.539 16.280 1.00 94.69 104 GLY A C 1
ATOM 818 O O . GLY A 1 104 ? 3.484 -2.345 16.075 1.00 94.69 104 GLY A O 1
ATOM 819 N N . ARG A 1 105 ? 1.367 -1.927 16.682 1.00 98.00 105 ARG A N 1
ATOM 820 C CA . ARG A 1 105 ? 0.915 -3.319 16.796 1.00 98.00 105 ARG A CA 1
ATOM 821 C C . ARG A 1 105 ? -0.024 -3.660 15.646 1.00 98.00 105 ARG A C 1
ATOM 823 O O . ARG A 1 105 ? -0.720 -2.787 15.129 1.00 98.00 105 ARG A O 1
ATOM 830 N N . GLU A 1 106 ? -0.057 -4.937 15.288 1.00 97.88 106 GLU A N 1
ATOM 831 C CA . GLU A 1 106 ? -0.864 -5.481 14.197 1.00 97.88 106 GLU A CA 1
ATOM 832 C C . GLU A 1 106 ? -1.530 -6.796 14.620 1.00 97.88 106 GLU A C 1
ATOM 834 O O . GLU A 1 106 ? -0.962 -7.571 15.391 1.00 97.88 106 GLU A O 1
ATOM 839 N N . THR A 1 107 ? -2.736 -7.031 14.110 1.00 98.25 107 THR A N 1
ATOM 840 C CA . THR A 1 107 ? -3.443 -8.316 14.141 1.00 98.25 107 THR A CA 1
ATOM 841 C C . THR A 1 107 ? -4.256 -8.481 12.854 1.00 98.25 107 THR A C 1
ATOM 843 O O . THR A 1 107 ? -4.403 -7.530 12.085 1.00 98.25 107 THR A O 1
ATOM 846 N N . PHE A 1 108 ? -4.824 -9.663 12.637 1.00 97.94 108 PHE A N 1
ATOM 847 C CA . PHE A 1 108 ? -5.720 -9.939 11.515 1.00 97.94 108 PHE A CA 1
ATOM 848 C C . PHE A 1 108 ? -7.110 -10.297 12.025 1.00 97.94 108 PHE A C 1
ATOM 850 O O . PHE A 1 108 ? -7.252 -10.997 13.030 1.00 97.94 108 PHE A O 1
ATOM 857 N N . ALA A 1 109 ? -8.135 -9.824 11.320 1.00 97.94 109 ALA A N 1
ATOM 858 C CA . ALA A 1 109 ? -9.502 -10.251 11.565 1.00 97.94 109 ALA A CA 1
ATOM 859 C C . ALA A 1 109 ? -9.666 -11.737 11.211 1.00 97.94 109 ALA A C 1
ATOM 861 O O . ALA A 1 109 ? -9.258 -12.181 10.134 1.00 97.94 109 ALA A O 1
ATOM 862 N N . LEU A 1 110 ? -10.274 -12.497 12.118 1.00 98.25 110 LEU A N 1
ATOM 863 C CA . LEU A 1 110 ? -10.567 -13.917 11.948 1.00 98.25 110 LEU A CA 1
ATOM 864 C C . LEU A 1 110 ? -11.632 -14.144 10.862 1.00 98.25 110 LEU A C 1
ATOM 866 O O . LEU A 1 110 ? -12.179 -13.204 10.284 1.00 98.25 110 LEU A O 1
ATOM 870 N N . SER A 1 111 ? -11.953 -15.409 10.584 1.00 96.44 111 SER A N 1
ATOM 871 C CA . SER A 1 111 ? -12.959 -15.787 9.581 1.00 96.44 111 SER A CA 1
ATOM 872 C C . SER A 1 111 ? -14.360 -15.234 9.872 1.00 96.44 111 SER A C 1
ATOM 874 O O . SER A 1 111 ? -15.130 -15.015 8.942 1.00 96.44 111 SER A O 1
ATOM 876 N N . ASP A 1 112 ? -14.683 -14.973 11.141 1.00 96.56 112 ASP A N 1
ATOM 877 C CA . ASP A 1 112 ? -15.933 -14.340 11.581 1.00 96.56 112 ASP A CA 1
ATOM 878 C C . ASP A 1 112 ? -15.859 -12.798 11.632 1.00 96.56 112 ASP A C 1
ATOM 880 O O . ASP A 1 112 ? -16.798 -12.138 12.090 1.00 96.56 112 ASP A O 1
ATOM 884 N N . GLY A 1 113 ? -14.732 -12.229 11.195 1.00 96.94 113 GLY A N 1
ATOM 885 C CA . GLY A 1 113 ? -14.452 -10.798 11.188 1.00 96.94 113 GLY A CA 1
ATOM 886 C C . GLY A 1 113 ? -13.985 -10.230 12.527 1.00 96.94 113 GLY A C 1
ATOM 887 O O . GLY A 1 113 ? -13.626 -9.053 12.587 1.00 96.94 113 GLY A O 1
ATOM 888 N N . SER A 1 114 ? -13.977 -11.018 13.605 1.00 98.44 114 SER A N 1
ATOM 889 C CA . SER A 1 114 ? -13.538 -10.542 14.916 1.00 98.44 114 SER A CA 1
ATOM 890 C C . SER A 1 114 ? -12.027 -10.340 14.974 1.00 98.44 114 SER A C 1
ATOM 892 O O . SER A 1 114 ? -11.253 -11.064 14.348 1.00 98.44 114 SER A O 1
ATOM 894 N N . PHE A 1 115 ? -11.588 -9.350 15.745 1.00 98.50 115 PHE A N 1
ATOM 895 C CA . PHE A 1 115 ? -10.177 -9.140 16.044 1.00 98.50 115 PHE A CA 1
ATOM 896 C C . PHE A 1 115 ? -9.970 -8.773 17.513 1.00 98.50 115 PHE A C 1
ATOM 898 O O . PHE A 1 115 ? -10.855 -8.240 18.188 1.00 98.50 115 PHE A O 1
ATOM 905 N N . LYS A 1 116 ? -8.749 -9.020 17.991 1.00 98.56 116 LYS A N 1
ATOM 906 C CA . LYS A 1 116 ? -8.246 -8.575 19.291 1.00 98.56 116 LYS A CA 1
ATOM 907 C C . LYS A 1 116 ? -6.826 -8.053 19.120 1.00 98.56 116 LYS A C 1
ATOM 909 O O . LYS A 1 116 ? -5.974 -8.748 18.570 1.00 98.56 116 LYS A O 1
ATOM 914 N N . LEU A 1 117 ? -6.578 -6.844 19.606 1.00 98.31 117 LEU A N 1
ATOM 915 C CA . LEU A 1 117 ? -5.300 -6.157 19.502 1.00 98.31 117 LEU A CA 1
ATOM 916 C C . LEU A 1 117 ? -4.928 -5.539 20.850 1.00 98.31 117 LEU A C 1
ATOM 918 O O . LEU A 1 117 ? -5.659 -4.708 21.382 1.00 98.31 117 LEU A O 1
ATOM 922 N N . GLN A 1 118 ? -3.780 -5.928 21.396 1.00 98.19 118 GLN A N 1
ATOM 923 C CA . GLN A 1 118 ? -3.217 -5.288 22.581 1.00 98.19 118 GLN A CA 1
ATOM 924 C C . GLN A 1 118 ? -2.296 -4.144 22.157 1.00 98.19 118 GLN A C 1
ATOM 926 O O . GLN A 1 118 ? -1.388 -4.344 21.349 1.00 98.19 118 GLN A O 1
ATOM 931 N N . VAL A 1 119 ? -2.495 -2.966 22.741 1.00 97.25 119 VAL A N 1
ATOM 932 C CA . VAL A 1 119 ? -1.692 -1.767 22.483 1.00 97.25 119 VAL A CA 1
ATOM 933 C C . VAL A 1 119 ? -1.213 -1.136 23.785 1.00 97.25 119 VAL A C 1
ATOM 935 O O . VAL A 1 119 ? -1.799 -1.352 24.843 1.00 97.25 119 VAL A O 1
ATOM 938 N N . SER A 1 120 ? -0.150 -0.340 23.698 1.00 96.81 120 SER A N 1
ATOM 939 C CA . SER A 1 120 ? 0.281 0.550 24.776 1.00 96.81 120 SER A CA 1
ATOM 940 C C . SER A 1 120 ? 0.112 1.994 24.323 1.00 96.81 120 SER A C 1
ATOM 942 O O . SER A 1 120 ? 0.463 2.339 23.193 1.00 96.81 120 SER A O 1
ATOM 944 N N . SER A 1 121 ? -0.459 2.834 25.179 1.00 94.94 121 SER A N 1
ATOM 945 C CA . SER A 1 121 ? -0.603 4.259 24.925 1.00 94.94 121 SER 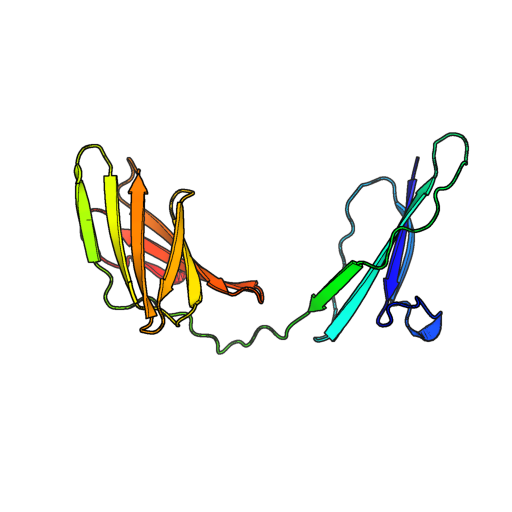A CA 1
ATOM 946 C C . SER A 1 121 ? -0.700 5.048 26.225 1.00 94.94 121 SER A C 1
ATOM 948 O O . SER A 1 121 ? -1.340 4.623 27.182 1.00 94.94 121 SER A O 1
ATOM 950 N N . GLN A 1 122 ? -0.097 6.235 26.230 1.00 93.25 122 GLN A N 1
ATOM 951 C CA . GLN A 1 122 ? -0.292 7.243 27.277 1.00 93.25 122 GLN A CA 1
ATOM 952 C C . GLN A 1 122 ? -1.356 8.284 26.879 1.00 93.25 122 GLN A C 1
ATOM 954 O O . GLN A 1 122 ? -1.713 9.150 27.673 1.00 93.25 122 GLN A O 1
ATOM 959 N N . ALA A 1 123 ? -1.856 8.224 25.640 1.00 94.00 123 ALA A N 1
ATOM 960 C CA . ALA A 1 123 ? -2.873 9.137 25.140 1.00 94.00 123 ALA A CA 1
ATOM 961 C C . ALA A 1 123 ? -4.285 8.683 25.543 1.00 94.00 123 ALA A C 1
ATOM 963 O O . ALA A 1 123 ? -4.531 7.526 25.875 1.00 94.00 123 ALA A O 1
ATOM 964 N N . ALA A 1 124 ? -5.243 9.608 25.473 1.00 93.19 124 ALA A N 1
ATOM 965 C CA . ALA A 1 124 ? -6.660 9.315 25.698 1.00 93.19 124 ALA A CA 1
ATOM 966 C C . ALA A 1 124 ? -7.352 8.655 24.493 1.00 93.19 124 ALA A C 1
ATOM 968 O O . ALA A 1 124 ? -8.482 8.173 24.610 1.00 93.19 124 ALA A O 1
ATOM 969 N N . GLU A 1 125 ? -6.696 8.687 23.337 1.00 96.44 125 GLU A N 1
ATOM 970 C CA . GLU A 1 125 ? -7.223 8.273 22.045 1.00 96.44 125 GLU A CA 1
ATOM 971 C C . GLU A 1 125 ? -6.180 7.439 21.300 1.00 96.44 125 GLU A C 1
ATOM 973 O O . GLU A 1 125 ? -4.974 7.594 21.509 1.00 96.44 125 GLU A O 1
ATOM 978 N N . ALA A 1 126 ? -6.652 6.563 20.418 1.00 96.00 126 ALA A N 1
ATOM 979 C CA . ALA A 1 126 ? -5.810 5.792 19.517 1.00 96.00 126 ALA A CA 1
ATOM 980 C C . ALA A 1 126 ? -6.361 5.832 18.094 1.00 96.00 126 ALA A C 1
ATOM 982 O O . ALA A 1 126 ? -7.576 5.803 17.882 1.00 96.00 126 ALA A O 1
ATOM 983 N N . SER A 1 127 ? -5.448 5.843 17.126 1.00 97.31 127 SER A N 1
ATOM 984 C CA . SER A 1 127 ? -5.777 5.582 15.729 1.00 97.31 127 SER A CA 1
ATOM 985 C C . SER A 1 127 ? -5.766 4.079 15.470 1.00 97.31 127 SER A C 1
ATOM 987 O O . SER A 1 127 ? -4.825 3.386 15.865 1.00 97.31 127 SER A O 1
ATOM 989 N N . ILE A 1 128 ? -6.801 3.584 14.802 1.00 97.69 128 ILE A N 1
ATOM 990 C CA . ILE A 1 128 ? -6.898 2.230 14.266 1.00 97.69 128 ILE A CA 1
ATOM 991 C C . ILE A 1 128 ? -6.923 2.346 12.746 1.00 97.69 128 ILE A C 1
ATOM 993 O O . ILE A 1 128 ? -7.783 3.026 12.191 1.00 97.69 128 ILE A O 1
ATOM 997 N N . GLU A 1 129 ? -6.005 1.665 12.076 1.00 97.31 129 GLU A N 1
ATOM 998 C CA . GLU A 1 129 ? -6.002 1.523 10.624 1.00 97.31 129 GLU A CA 1
ATOM 999 C C . GLU A 1 129 ? -6.390 0.096 10.259 1.00 97.31 129 GLU A C 1
ATOM 1001 O O . GLU A 1 129 ? -5.796 -0.862 10.751 1.00 97.31 129 GLU A O 1
ATOM 1006 N N . ILE A 1 130 ? -7.388 -0.043 9.391 1.00 96.50 130 ILE A N 1
ATOM 1007 C CA . ILE A 1 130 ? -7.836 -1.335 8.874 1.00 96.50 130 ILE A CA 1
ATOM 1008 C C . ILE A 1 130 ? -7.606 -1.345 7.368 1.00 96.50 130 ILE A C 1
ATOM 1010 O O . ILE A 1 130 ? -8.025 -0.402 6.694 1.00 96.50 130 ILE A O 1
ATOM 1014 N N . GLY A 1 131 ? -6.965 -2.384 6.834 1.00 93.06 131 GLY A N 1
ATOM 1015 C CA . GLY A 1 131 ? -6.726 -2.497 5.396 1.00 93.06 131 GLY A CA 1
ATOM 1016 C C . GLY A 1 131 ? -6.427 -3.905 4.889 1.00 93.06 131 GLY A C 1
ATOM 1017 O O . GLY A 1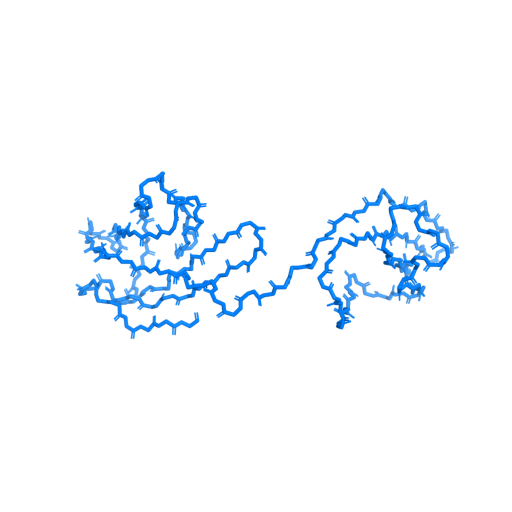 131 ? -6.179 -4.814 5.678 1.00 93.06 131 GLY A O 1
ATOM 1018 N N . ASP A 1 132 ? -6.472 -4.071 3.569 1.00 88.56 132 ASP A N 1
ATOM 1019 C CA . ASP A 1 132 ? -6.175 -5.325 2.867 1.00 88.56 132 ASP A CA 1
ATOM 1020 C C . ASP A 1 132 ? -4.810 -5.291 2.152 1.00 88.56 132 ASP A C 1
ATOM 1022 O O . ASP A 1 132 ? -4.095 -4.283 2.147 1.00 88.56 132 ASP A O 1
ATOM 1026 N N . ASP A 1 133 ? -4.440 -6.413 1.534 1.00 83.69 133 ASP A N 1
ATOM 1027 C CA . ASP A 1 133 ? -3.227 -6.574 0.722 1.00 83.69 133 ASP A CA 1
ATOM 1028 C C . ASP A 1 133 ? -3.292 -5.847 -0.635 1.00 83.69 133 ASP A C 1
ATOM 1030 O O . ASP A 1 133 ? -2.276 -5.683 -1.312 1.00 83.69 133 ASP A O 1
ATOM 1034 N N . ARG A 1 134 ? -4.477 -5.362 -1.024 1.00 79.75 134 ARG A N 1
ATOM 1035 C CA . ARG A 1 134 ? -4.723 -4.584 -2.248 1.00 79.75 134 ARG A CA 1
ATOM 1036 C C . ARG A 1 134 ? -4.580 -3.079 -2.020 1.00 79.75 134 ARG A C 1
ATOM 1038 O O . ARG A 1 134 ? -4.710 -2.306 -2.969 1.00 79.75 134 ARG A O 1
ATOM 1045 N N . GLY A 1 135 ? -4.294 -2.656 -0.788 1.00 79.50 135 GLY A N 1
ATOM 1046 C CA . GLY A 1 135 ? -4.087 -1.260 -0.412 1.00 79.50 135 GLY A CA 1
ATOM 1047 C C . GLY A 1 135 ? -5.371 -0.495 -0.078 1.00 79.50 135 GLY A C 1
ATOM 1048 O O . GLY A 1 135 ? -5.316 0.723 0.120 1.00 79.50 135 GLY A O 1
ATOM 1049 N N . ASN A 1 136 ? -6.521 -1.169 0.019 1.00 84.75 136 ASN A N 1
ATOM 1050 C CA . ASN A 1 136 ? -7.727 -0.554 0.560 1.00 84.75 136 ASN A CA 1
ATOM 1051 C C . ASN A 1 136 ? -7.534 -0.345 2.058 1.00 84.75 136 ASN A C 1
ATOM 1053 O O . ASN A 1 136 ? -7.146 -1.268 2.768 1.00 84.75 136 ASN A O 1
ATOM 1057 N N . ARG A 1 137 ? -7.798 0.871 2.545 1.00 90.31 137 ARG A N 1
ATOM 1058 C CA . ARG A 1 137 ? -7.623 1.219 3.958 1.00 90.31 137 ARG A CA 1
ATOM 1059 C C . ARG A 1 137 ? -8.658 2.221 4.454 1.00 90.31 137 ARG A C 1
ATOM 1061 O O . ARG A 1 137 ? -9.124 3.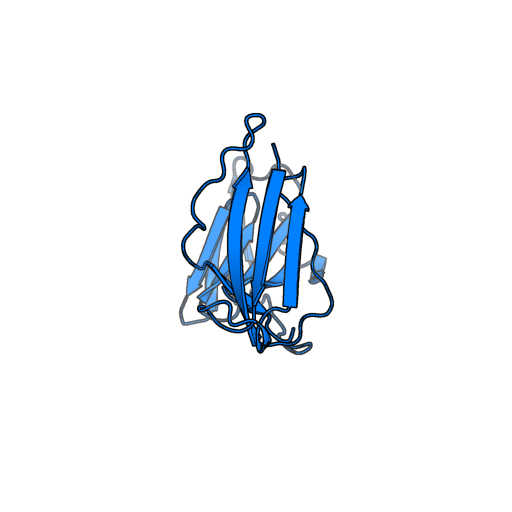061 3.681 1.00 90.31 137 ARG A O 1
ATOM 1068 N N . ALA A 1 138 ? -8.970 2.144 5.741 1.00 92.44 138 ALA A N 1
ATOM 1069 C CA . ALA A 1 138 ? -9.768 3.118 6.476 1.00 92.44 138 ALA A CA 1
ATOM 1070 C C . ALA A 1 138 ? -9.147 3.383 7.851 1.00 92.44 138 ALA A C 1
ATOM 1072 O O . ALA A 1 138 ? -8.679 2.453 8.513 1.00 92.44 138 ALA A O 1
ATOM 1073 N N . GLY A 1 139 ? -9.154 4.650 8.264 1.00 94.44 139 GLY A N 1
ATOM 1074 C CA . GLY A 1 139 ? -8.692 5.087 9.573 1.00 94.44 139 GLY A CA 1
ATOM 1075 C C . GLY A 1 139 ? -9.852 5.378 10.518 1.00 94.44 139 GLY A C 1
ATOM 1076 O O . GLY A 1 139 ? -10.891 5.910 10.120 1.00 94.44 139 GLY A O 1
ATOM 1077 N N . PHE A 1 140 ? -9.666 5.062 11.794 1.00 96.31 140 PHE A N 1
ATOM 1078 C CA . PHE A 1 140 ? -10.620 5.321 12.865 1.00 96.31 140 PHE A CA 1
ATOM 1079 C C . PHE A 1 140 ? -9.888 5.925 14.060 1.00 96.31 140 PHE A C 1
ATOM 1081 O O . PHE A 1 140 ? -8.821 5.452 14.431 1.00 96.31 140 PHE A O 1
ATOM 1088 N N . VAL A 1 141 ? -10.461 6.946 14.689 1.00 96.94 141 VAL A N 1
ATOM 1089 C CA . VAL A 1 141 ? -9.993 7.472 15.978 1.00 96.94 141 VAL A CA 1
ATOM 1090 C C . VAL A 1 141 ? -10.954 6.992 17.049 1.00 96.94 141 VAL A C 1
ATOM 1092 O O . VAL A 1 141 ? -12.160 7.224 16.938 1.00 96.94 141 VAL A O 1
ATOM 1095 N N . VAL A 1 142 ? -10.435 6.331 18.078 1.00 96.50 142 VAL A N 1
ATOM 1096 C CA . VAL A 1 142 ? -11.227 5.769 19.176 1.00 96.50 142 VAL A CA 1
ATOM 1097 C C . VAL A 1 142 ? -10.768 6.334 20.511 1.00 96.50 142 VAL A C 1
ATOM 1099 O O . VAL A 1 142 ? -9.576 6.545 20.728 1.00 96.50 142 VAL A O 1
ATOM 1102 N N . SER A 1 143 ? -11.705 6.563 21.429 1.00 95.81 143 SER A N 1
ATOM 1103 C CA . SER A 1 143 ? -11.362 6.934 22.801 1.00 95.81 143 SER A CA 1
ATOM 1104 C C . SER A 1 143 ? -10.968 5.696 23.596 1.00 95.81 143 SER A C 1
ATOM 1106 O O . SER A 1 143 ? -11.801 4.823 23.826 1.00 95.81 143 SER A O 1
ATOM 1108 N N . LEU A 1 144 ? -9.734 5.661 24.101 1.00 94.00 144 LEU A N 1
ATOM 1109 C CA . LEU A 1 144 ? -9.235 4.577 24.952 1.00 94.00 144 LEU A CA 1
ATOM 1110 C C . LEU A 1 144 ? -9.898 4.549 26.338 1.00 94.00 144 LEU A C 1
ATOM 1112 O O . LEU A 1 144 ? -9.800 3.556 27.051 1.00 94.00 144 LEU A O 1
ATOM 1116 N N . ARG A 1 145 ? -10.583 5.634 26.721 1.00 89.00 145 ARG A N 1
ATOM 1117 C CA . ARG A 1 145 ? -11.300 5.737 27.999 1.00 89.00 145 ARG A CA 1
ATOM 1118 C C . ARG A 1 145 ? -12.746 5.266 27.911 1.00 89.00 145 ARG A C 1
ATOM 1120 O O . ARG A 1 145 ? -13.207 4.587 28.817 1.00 89.00 145 ARG A O 1
ATOM 1127 N N . SER A 1 146 ? -13.466 5.661 26.861 1.00 89.06 146 SER A N 1
ATOM 1128 C CA . SER A 1 146 ? -14.901 5.370 26.732 1.00 89.06 146 SER A CA 1
ATOM 1129 C C . SER A 1 146 ? -15.224 4.248 25.749 1.00 89.06 146 SER A C 1
ATOM 1131 O O . SER A 1 146 ? -16.385 3.868 25.636 1.00 89.06 146 SER A O 1
ATOM 1133 N N . GLY A 1 147 ? -14.243 3.753 24.988 1.00 86.69 147 GLY A N 1
ATOM 1134 C CA . GLY A 1 147 ? -14.479 2.786 23.913 1.00 86.69 147 GLY A CA 1
ATOM 1135 C C . GLY A 1 147 ? -15.249 3.363 22.722 1.00 86.69 147 GLY A C 1
ATOM 1136 O O . GLY A 1 147 ? -15.593 2.630 21.800 1.00 86.69 147 GLY A O 1
ATOM 1137 N N . ARG A 1 148 ? -15.538 4.672 22.716 1.00 91.31 148 ARG A N 1
ATOM 1138 C CA . ARG A 1 148 ? -16.352 5.307 21.679 1.00 91.31 148 ARG A CA 1
ATOM 1139 C C . ARG A 1 148 ? -15.529 5.583 20.424 1.00 91.31 148 ARG A C 1
ATOM 1141 O O . ARG A 1 148 ? -14.441 6.158 20.503 1.00 91.31 148 ARG A O 1
ATOM 1148 N N . LEU A 1 149 ? -16.100 5.264 19.264 1.00 93.12 149 LEU A N 1
ATOM 1149 C CA . LEU A 1 149 ? -15.603 5.739 17.977 1.00 93.12 149 LEU A CA 1
ATOM 1150 C C . LEU A 1 149 ? -15.813 7.258 17.870 1.00 93.12 149 LEU A C 1
ATOM 1152 O O . LEU A 1 149 ? -16.935 7.746 17.980 1.00 93.12 149 LEU A O 1
ATOM 1156 N N . MET A 1 150 ? -14.729 8.001 17.666 1.00 92.38 150 MET A N 1
ATOM 1157 C CA . MET A 1 150 ? -14.727 9.467 17.615 1.00 92.38 150 MET A CA 1
ATOM 1158 C C . MET A 1 150 ? -14.791 9.985 16.179 1.00 92.38 150 MET A C 1
ATOM 1160 O O . MET A 1 150 ? -15.509 10.940 15.893 1.00 92.38 150 MET A O 1
ATOM 1164 N N . LYS A 1 151 ? -14.026 9.371 15.271 1.00 91.75 151 LYS A N 1
ATOM 1165 C CA . LYS A 1 151 ? -13.902 9.824 13.882 1.00 91.75 151 LYS A CA 1
ATOM 1166 C C . LYS A 1 151 ? -13.513 8.672 12.959 1.00 91.75 151 LYS A C 1
ATOM 1168 O O . LYS A 1 151 ? -12.786 7.777 13.372 1.00 91.75 151 LYS A O 1
ATOM 1173 N N . ARG A 1 152 ? -13.936 8.751 11.697 1.00 90.94 152 ARG A N 1
ATOM 1174 C CA . ARG A 1 152 ? -13.399 7.973 10.570 1.00 90.94 152 ARG A CA 1
ATOM 1175 C C . ARG A 1 152 ? -12.663 8.908 9.600 1.00 90.94 152 ARG A C 1
ATOM 1177 O O . ARG A 1 152 ? -13.097 10.052 9.441 1.00 90.94 152 ARG A O 1
ATOM 1184 N N . TYR A 1 153 ? -11.576 8.452 8.979 1.00 83.50 153 TYR A N 1
ATOM 1185 C CA . TYR A 1 153 ? -10.797 9.201 7.984 1.00 83.50 153 TYR A CA 1
ATOM 1186 C C . TYR A 1 153 ? -10.203 8.305 6.888 1.00 83.50 153 TYR A C 1
ATOM 1188 O O . TYR A 1 153 ? -10.173 7.063 7.067 1.00 83.50 153 TYR A O 1
#

Secondary structure (DSSP, 8-state):
-EEEEEEESSTT--GGGEEEEEEEE-SS------PPSEEEEEEEEEE-TTS-BPPPPPPEEEEEPP--TT-----EEEEEEEEETTEEEEEEE-STT-EEEETTEEEE--TTSEEEEEEE-SSSEEEEEEE-TTS-EEEEEEETTT--EEEE-

Sequence (153 aa):
QSYYLQVAKSPWFSPDAILVDRNGLGSNDFHLTGLTPGTYYWRVRATARSGQTTNWNDAWKFSVVKRESSIRIELTDLKIESVGGGIFIITGKTQPGMAVRSQGRETFALSDGSFKLQVSSQAAEASIEIGDDRGNRAGFVVSLRSGRLMKRY